Protein AF-A0A183I0Y1-F1 (afdb_monomer)

Nearest PDB structures (foldseek):
  8d0b-assembly1_E  TM=9.175E-01  e=2.116E-06  Homo sapiens
  8g99-assembly1_C  TM=8.159E-01  e=2.601E-06  Xenopus laevis
  8v5o-assembly1_C  TM=8.116E-01  e=3.929E-06  Xenopus laevis
  8g9f-assembly1_C  TM=8.116E-01  e=3.929E-06  Xenopus laevis
  8v6h-assembly1_C  TM=8.116E-01  e=5.637E-06  Xenopus laevis

Solvent-accessible surface area (backbone atoms only — not comparable to full-atom values): 7594 Å² total; per-residue (Å²): 128,85,79,67,82,72,82,86,77,84,70,80,82,86,77,89,76,53,73,67,55,52,51,51,36,37,52,51,48,50,51,50,40,50,50,53,50,54,48,58,75,74,38,72,86,94,42,69,66,47,55,54,52,48,44,66,62,34,49,82,76,43,24,56,57,62,75,68,49,55,80,91,51,40,68,61,52,51,50,50,53,54,47,23,52,57,50,42,51,70,70,29,64,80,43,73,66,45,35,52,52,52,51,53,34,52,53,52,50,48,52,51,32,52,52,47,52,54,51,52,57,50,53,54,61,64,69,78,111

pLDDT: mean 89.5, std 11.04, range [40.41, 98.31]

Structure (mmCIF, N/CA/C/O backbone):
data_AF-A0A183I0Y1-F1
#
_entry.id   AF-A0A183I0Y1-F1
#
loop_
_atom_site.group_PDB
_atom_site.id
_atom_site.type_symbol
_atom_site.label_atom_id
_atom_site.label_alt_id
_atom_site.label_comp_id
_atom_site.label_asym_id
_atom_site.label_entity_id
_atom_site.label_seq_id
_atom_site.pdbx_PDB_ins_code
_atom_site.Cartn_x
_atom_site.Cartn_y
_atom_site.Cartn_z
_atom_site.occupancy
_atom_site.B_iso_or_equiv
_atom_site.auth_seq_id
_atom_site.auth_comp_id
_atom_site.auth_asym_id
_atom_site.auth_atom_id
_atom_site.pdbx_PDB_model_num
ATOM 1 N N . MET A 1 1 ? -7.374 0.896 -24.332 1.00 40.41 1 MET A N 1
ATOM 2 C CA . MET A 1 1 ? -6.782 1.892 -23.420 1.00 40.41 1 MET A CA 1
ATOM 3 C C . MET A 1 1 ? -6.138 1.042 -22.350 1.00 40.41 1 MET A C 1
ATOM 5 O O . MET A 1 1 ? -6.875 0.405 -21.623 1.00 40.41 1 MET A O 1
ATOM 9 N N . GLU A 1 2 ? -4.827 0.815 -22.419 1.00 47.31 2 GLU A N 1
ATOM 10 C CA . GLU A 1 2 ? -4.142 -0.088 -21.484 1.00 47.31 2 GLU A CA 1
ATOM 11 C C . GLU A 1 2 ? -4.398 0.413 -20.066 1.00 47.31 2 GLU A C 1
ATOM 13 O O . GLU A 1 2 ? -3.978 1.515 -19.713 1.00 47.31 2 GLU A O 1
ATOM 18 N N . ASP A 1 3 ? -5.189 -0.348 -19.314 1.00 57.44 3 ASP A N 1
ATOM 19 C CA . ASP A 1 3 ? -5.683 0.046 -18.005 1.00 57.44 3 ASP A CA 1
ATOM 20 C C . ASP A 1 3 ? -4.502 0.232 -17.054 1.00 57.44 3 ASP A C 1
ATOM 22 O O . ASP A 1 3 ? -3.918 -0.715 -16.518 1.00 57.44 3 ASP A O 1
ATOM 26 N N . LEU A 1 4 ? -4.134 1.493 -16.865 1.00 67.19 4 LEU A N 1
ATOM 27 C CA . LEU A 1 4 ? -3.139 1.911 -15.901 1.00 67.19 4 LEU A CA 1
ATOM 28 C C . LEU A 1 4 ? -3.637 1.456 -14.531 1.00 67.19 4 LEU A C 1
ATOM 30 O O . LEU A 1 4 ? -4.697 1.892 -14.093 1.00 67.19 4 LEU A O 1
ATOM 34 N N . ASN A 1 5 ? -2.891 0.578 -13.856 1.00 81.00 5 ASN A N 1
ATOM 35 C CA . ASN A 1 5 ? -3.233 0.082 -12.519 1.00 81.00 5 ASN A CA 1
ATOM 36 C C . ASN A 1 5 ? -3.023 1.186 -11.467 1.00 81.00 5 ASN A C 1
ATOM 38 O O . ASN A 1 5 ? -2.154 1.086 -10.600 1.00 81.00 5 ASN A O 1
ATOM 42 N N . LEU A 1 6 ? -3.796 2.262 -11.573 1.00 87.75 6 LEU A N 1
ATOM 43 C CA . LEU A 1 6 ? -3.809 3.451 -10.736 1.00 87.75 6 LEU A CA 1
ATOM 44 C C . LEU A 1 6 ? -5.260 3.731 -10.365 1.00 87.75 6 LEU A C 1
ATOM 46 O O . LEU A 1 6 ? -6.087 3.973 -11.238 1.00 87.75 6 LEU A O 1
ATOM 50 N N . GLN A 1 7 ? -5.553 3.713 -9.069 1.00 89.50 7 GLN A N 1
ATOM 51 C CA . GLN A 1 7 ? -6.901 3.914 -8.556 1.00 89.50 7 GLN A CA 1
ATOM 52 C C . GLN A 1 7 ? -6.919 5.066 -7.547 1.00 89.50 7 GLN A C 1
ATOM 54 O O . GLN A 1 7 ? -5.964 5.250 -6.793 1.00 89.50 7 GLN A O 1
ATOM 59 N N . MET A 1 8 ? -8.003 5.846 -7.555 1.00 91.88 8 MET A N 1
ATOM 60 C CA . MET A 1 8 ? -8.220 6.982 -6.641 1.00 91.88 8 MET A CA 1
ATOM 61 C C . MET A 1 8 ? -9.032 6.602 -5.393 1.00 91.88 8 MET A C 1
ATOM 63 O O . MET A 1 8 ? -9.213 7.427 -4.503 1.00 91.88 8 MET A O 1
ATOM 67 N N . TYR A 1 9 ? -9.524 5.360 -5.336 1.00 94.62 9 TYR A N 1
ATOM 68 C CA . TYR A 1 9 ? -10.288 4.788 -4.219 1.00 94.62 9 TYR A CA 1
ATOM 69 C C . TYR A 1 9 ? -11.515 5.629 -3.817 1.00 94.62 9 TYR A C 1
ATOM 71 O O . TYR A 1 9 ? -11.761 5.877 -2.635 1.00 94.62 9 TYR A O 1
ATOM 79 N N . LEU A 1 10 ? -12.277 6.093 -4.815 1.00 93.56 10 LEU A N 1
ATOM 80 C CA . LEU A 1 10 ? -13.456 6.942 -4.606 1.00 93.56 10 LEU A CA 1
ATOM 81 C C . LEU A 1 10 ? -14.675 6.145 -4.134 1.00 93.56 10 LEU A C 1
ATOM 83 O O . LEU A 1 10 ? -15.432 6.618 -3.289 1.00 93.56 10 LEU A O 1
ATOM 87 N N . GLU A 1 11 ? -14.843 4.937 -4.665 1.00 93.50 11 GLU A N 1
ATOM 88 C CA . GLU A 1 11 ? -15.992 4.079 -4.392 1.00 93.50 11 GLU A CA 1
ATOM 89 C C . GLU A 1 11 ? -15.592 2.934 -3.451 1.00 93.50 11 GLU A C 1
ATOM 91 O O . GLU A 1 11 ? -14.561 2.291 -3.679 1.00 93.50 11 GLU A O 1
ATOM 96 N N . PRO A 1 12 ? -16.362 2.686 -2.375 1.00 92.56 12 PRO A N 1
ATOM 97 C CA . PRO A 1 12 ? -16.105 1.568 -1.481 1.00 92.56 12 PRO A CA 1
ATOM 98 C C . PRO A 1 12 ? -16.415 0.228 -2.169 1.00 92.56 12 PRO A C 1
ATOM 100 O O . PRO A 1 12 ? -17.385 0.142 -2.925 1.00 92.56 12 PRO A O 1
ATOM 103 N N . PRO A 1 13 ? -15.638 -0.832 -1.885 1.00 92.69 13 PRO A N 1
ATOM 104 C CA . PRO A 1 13 ? -15.939 -2.168 -2.384 1.00 92.69 13 PRO A CA 1
ATOM 105 C C . PRO A 1 13 ? -17.233 -2.701 -1.752 1.00 92.69 13 PRO A C 1
ATOM 107 O O . PRO A 1 13 ? -17.503 -2.470 -0.573 1.0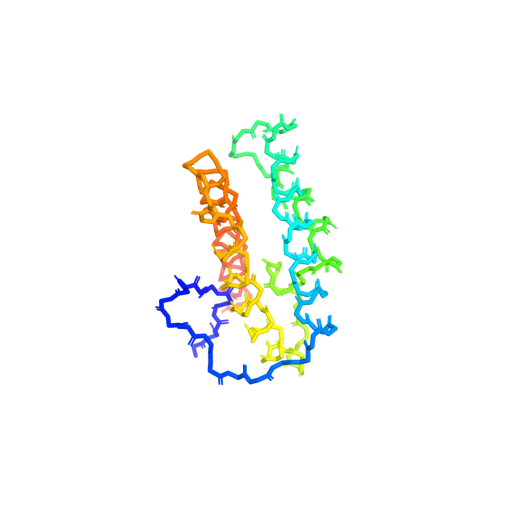0 92.69 13 PRO A O 1
ATOM 110 N N . THR A 1 14 ? -18.018 -3.427 -2.544 1.00 91.94 14 THR A N 1
ATOM 111 C CA . THR A 1 14 ? -19.303 -4.044 -2.155 1.00 91.94 14 THR A CA 1
ATOM 112 C C . THR A 1 14 ? -19.228 -5.568 -2.058 1.00 91.94 14 THR A C 1
ATOM 114 O O . THR A 1 14 ? -20.229 -6.221 -1.786 1.00 91.94 14 THR A O 1
ATOM 117 N N . GLU A 1 15 ? -18.049 -6.132 -2.306 1.00 89.38 15 GLU A N 1
ATOM 118 C CA . GLU A 1 15 ? -17.800 -7.569 -2.315 1.00 89.38 15 GLU A CA 1
ATOM 119 C C . GLU A 1 15 ? -17.642 -8.108 -0.889 1.00 89.38 15 GLU A C 1
ATOM 121 O O . GLU A 1 15 ? -16.975 -7.495 -0.050 1.00 89.38 15 GLU A O 1
ATOM 126 N N . ASP A 1 16 ? -18.215 -9.283 -0.637 1.00 93.75 16 ASP A N 1
ATOM 127 C CA . ASP A 1 16 ? -18.006 -10.010 0.610 1.00 93.75 16 ASP A CA 1
ATOM 128 C C . ASP A 1 16 ? -16.655 -10.732 0.587 1.00 93.75 16 ASP A C 1
ATOM 130 O O . ASP A 1 16 ? -16.272 -11.348 -0.409 1.00 93.75 16 ASP A O 1
ATOM 134 N N . ILE A 1 17 ? -15.951 -10.693 1.718 1.00 96.25 17 ILE A N 1
ATOM 135 C CA . ILE A 1 17 ? -14.683 -11.398 1.926 1.00 96.25 17 ILE A CA 1
ATOM 136 C C . ILE A 1 17 ? -14.721 -12.187 3.229 1.00 96.25 17 ILE A C 1
ATOM 138 O O . ILE A 1 17 ? -15.420 -11.833 4.183 1.00 96.25 17 ILE A O 1
ATOM 142 N N . THR A 1 18 ? -13.931 -13.252 3.300 1.00 97.69 18 THR A N 1
ATOM 143 C CA . THR A 1 18 ? -13.762 -13.999 4.546 1.00 97.69 18 THR A CA 1
ATOM 144 C C . THR A 1 18 ? -12.952 -13.196 5.566 1.00 97.69 18 THR A C 1
ATOM 146 O O . THR A 1 18 ? -12.145 -12.329 5.226 1.00 97.69 18 THR A O 1
ATOM 149 N N . LEU A 1 19 ? -13.103 -13.525 6.853 1.00 97.25 19 LEU A N 1
ATOM 150 C CA . LEU A 1 19 ? -12.298 -12.905 7.912 1.00 97.25 19 LEU A CA 1
ATOM 151 C C . LEU A 1 19 ? -10.790 -13.160 7.726 1.00 97.25 19 LEU A C 1
ATOM 153 O O . LEU A 1 19 ? -9.970 -12.300 8.043 1.00 97.25 19 LEU A O 1
ATOM 157 N N . HIS A 1 20 ? -10.427 -14.330 7.194 1.00 97.25 20 HIS A N 1
ATOM 158 C CA . HIS A 1 20 ? -9.038 -14.664 6.891 1.00 97.25 20 HIS A CA 1
ATOM 159 C C . HIS A 1 20 ? -8.469 -13.743 5.802 1.00 97.25 20 HIS A C 1
ATOM 161 O O . HIS A 1 20 ? -7.404 -13.157 5.988 1.00 97.25 20 HIS A O 1
ATOM 167 N N . GLU A 1 21 ? -9.198 -13.558 4.697 1.00 96.75 21 GLU A N 1
ATOM 168 C CA . GLU A 1 21 ? -8.801 -12.631 3.629 1.00 96.75 21 GLU A CA 1
ATOM 169 C C . GLU A 1 21 ? -8.726 -11.191 4.132 1.00 96.75 21 GLU A C 1
ATOM 171 O O . GLU A 1 21 ? -7.761 -10.492 3.831 1.00 96.75 21 GLU A O 1
ATOM 176 N N . PHE A 1 22 ? -9.686 -10.761 4.956 1.00 97.19 22 PHE A N 1
ATOM 177 C CA . PHE A 1 22 ? -9.658 -9.443 5.587 1.00 97.19 22 PHE A CA 1
ATOM 178 C C . PHE A 1 22 ? -8.343 -9.218 6.347 1.00 97.19 22 PHE A C 1
ATOM 180 O O . PHE A 1 22 ? -7.671 -8.200 6.158 1.00 97.19 22 PHE A O 1
ATOM 187 N N . GLN A 1 23 ? -7.945 -10.182 7.183 1.00 97.69 23 GLN A N 1
ATOM 188 C CA . GLN A 1 23 ? -6.708 -10.105 7.954 1.00 97.69 23 GLN A CA 1
ATOM 189 C C . GLN A 1 23 ? -5.466 -10.108 7.051 1.00 97.69 23 GLN A C 1
ATOM 191 O O . GLN A 1 23 ? -4.548 -9.312 7.269 1.00 97.69 23 GLN A O 1
ATOM 196 N N . GLU A 1 24 ? -5.424 -10.981 6.045 1.00 97.44 24 GLU A N 1
ATOM 197 C CA . GLU A 1 24 ? -4.304 -11.073 5.106 1.00 97.44 24 GLU A CA 1
ATOM 198 C C . GLU A 1 24 ? -4.108 -9.761 4.334 1.00 97.44 24 GLU A C 1
ATOM 200 O O . GLU A 1 24 ? -2.998 -9.225 4.295 1.00 97.44 24 GLU A O 1
ATOM 205 N N . LEU A 1 25 ? -5.191 -9.203 3.784 1.00 97.25 25 LEU A N 1
ATOM 206 C CA . LEU A 1 25 ? -5.183 -7.953 3.023 1.00 97.25 25 LEU A CA 1
ATOM 207 C C . LEU A 1 25 ? -4.733 -6.768 3.882 1.00 97.25 25 LEU A C 1
ATOM 209 O O . LEU A 1 25 ? -3.897 -5.971 3.444 1.00 97.25 25 LEU A O 1
ATOM 213 N N . ALA A 1 26 ? -5.231 -6.680 5.119 1.00 97.44 26 ALA A N 1
ATOM 214 C CA . ALA A 1 26 ? -4.824 -5.651 6.071 1.00 97.44 26 ALA A CA 1
ATOM 215 C C . ALA A 1 26 ? -3.321 -5.722 6.372 1.00 97.44 26 ALA A C 1
ATOM 217 O O . ALA A 1 26 ? -2.606 -4.720 6.278 1.00 97.44 26 ALA A O 1
ATOM 218 N N . LEU A 1 27 ? -2.827 -6.917 6.713 1.00 97.75 27 LEU A N 1
ATOM 219 C CA . LEU A 1 27 ? -1.425 -7.127 7.066 1.00 97.75 27 LEU A CA 1
ATOM 220 C C . LEU A 1 27 ? -0.500 -6.890 5.875 1.00 97.75 27 LEU A C 1
ATOM 222 O O . LEU A 1 27 ? 0.547 -6.260 6.040 1.00 97.75 27 LEU A O 1
ATOM 226 N N . ASN A 1 28 ? -0.866 -7.371 4.686 1.00 97.50 28 ASN A N 1
ATOM 227 C CA . ASN A 1 28 ? -0.042 -7.201 3.498 1.00 97.50 28 ASN A CA 1
ATOM 228 C C . ASN A 1 28 ? 0.095 -5.716 3.134 1.00 97.50 28 ASN A C 1
ATOM 230 O O . ASN A 1 28 ? 1.215 -5.215 3.010 1.00 97.50 28 ASN A O 1
ATOM 234 N N . ARG A 1 29 ? -1.018 -4.970 3.077 1.00 97.94 29 ARG A N 1
ATOM 235 C CA . ARG A 1 29 ? -0.966 -3.534 2.771 1.00 97.94 29 ARG A CA 1
ATOM 236 C C . ARG A 1 29 ? -0.234 -2.738 3.845 1.00 97.94 29 ARG A C 1
ATOM 238 O O . ARG A 1 29 ? 0.555 -1.858 3.513 1.00 97.94 29 ARG A O 1
ATOM 245 N N . LEU A 1 30 ? -0.411 -3.072 5.124 1.00 98.19 30 LEU A N 1
ATOM 246 C CA . LEU A 1 30 ? 0.342 -2.421 6.197 1.00 98.19 30 LEU A CA 1
ATOM 247 C C . LEU A 1 30 ? 1.854 -2.615 6.019 1.00 98.19 30 LEU A C 1
ATOM 249 O O . LEU A 1 30 ? 2.619 -1.662 6.176 1.00 98.19 30 LEU A O 1
ATOM 253 N N . ARG A 1 31 ? 2.294 -3.826 5.656 1.00 97.69 31 ARG A N 1
ATOM 254 C CA . ARG A 1 31 ? 3.709 -4.084 5.359 1.00 97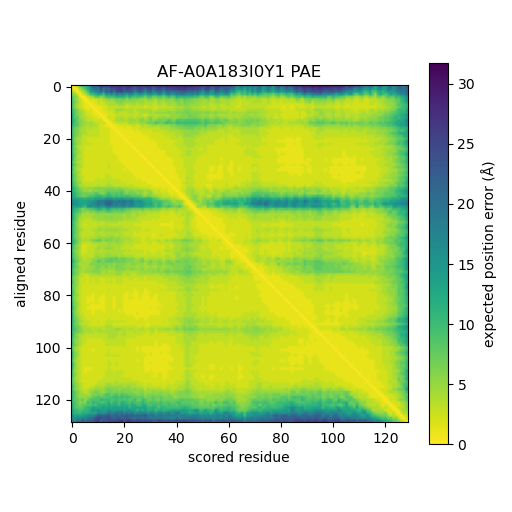.69 31 ARG A CA 1
ATOM 255 C C . ARG A 1 31 ? 4.190 -3.283 4.150 1.00 97.69 31 ARG A C 1
ATOM 257 O O . ARG A 1 31 ? 5.271 -2.710 4.224 1.00 97.69 31 ARG A O 1
ATOM 264 N N . VAL A 1 32 ? 3.389 -3.186 3.086 1.00 97.69 32 VAL A N 1
ATOM 265 C CA . VAL A 1 32 ? 3.694 -2.337 1.920 1.00 97.69 32 VAL A CA 1
ATOM 266 C C . VAL A 1 32 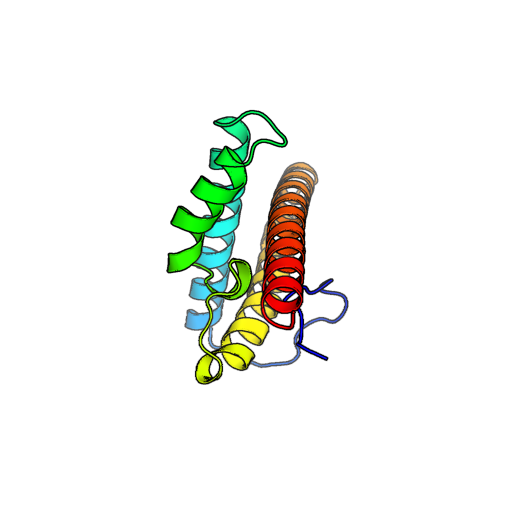? 3.919 -0.885 2.350 1.00 97.69 32 VAL A C 1
ATOM 268 O O . VAL A 1 32 ? 4.966 -0.317 2.046 1.00 97.69 32 VAL A O 1
ATOM 271 N N . LEU A 1 33 ? 2.999 -0.294 3.120 1.00 98.06 33 LEU A N 1
ATOM 272 C CA . LEU A 1 33 ? 3.132 1.093 3.584 1.00 98.06 33 LEU A CA 1
ATOM 273 C C . LEU A 1 33 ? 4.345 1.290 4.509 1.00 98.06 33 LEU A C 1
ATOM 275 O O . LEU A 1 33 ? 5.000 2.329 4.456 1.00 98.06 33 LEU A O 1
ATOM 279 N N . LYS A 1 34 ? 4.693 0.282 5.317 1.00 97.56 34 LYS A N 1
ATOM 280 C CA . LYS A 1 34 ? 5.909 0.294 6.146 1.00 97.56 34 LYS A CA 1
ATOM 281 C C . LYS A 1 34 ? 7.193 0.232 5.318 1.00 97.56 34 LYS A C 1
ATOM 283 O O . LYS A 1 34 ? 8.159 0.903 5.666 1.00 97.56 34 LYS A O 1
ATOM 288 N N . VAL A 1 35 ? 7.213 -0.525 4.222 1.00 96.62 35 VAL A N 1
ATOM 289 C CA . VAL A 1 35 ? 8.342 -0.530 3.275 1.00 96.62 35 VAL A CA 1
ATOM 290 C C . VAL A 1 35 ? 8.477 0.833 2.596 1.00 96.62 35 VAL A C 1
ATOM 292 O O . VAL A 1 35 ? 9.586 1.357 2.504 1.00 96.62 35 VAL A O 1
ATOM 295 N N . VAL A 1 36 ? 7.360 1.437 2.175 1.00 96.00 36 VAL A N 1
ATOM 296 C CA . VAL A 1 36 ? 7.349 2.783 1.574 1.00 96.00 36 VAL A CA 1
ATOM 297 C C . VAL A 1 36 ? 7.961 3.814 2.525 1.00 96.00 36 VAL A C 1
ATOM 299 O O . VAL A 1 36 ? 8.848 4.566 2.117 1.00 96.00 36 VAL A O 1
ATOM 302 N N . GLU A 1 37 ? 7.557 3.790 3.796 1.00 96.12 37 GLU A N 1
ATOM 303 C CA . GLU A 1 37 ? 8.126 4.630 4.855 1.00 96.12 37 GLU A CA 1
ATOM 304 C C . GLU A 1 37 ? 9.645 4.427 4.988 1.00 96.12 37 GLU A C 1
ATOM 306 O O . GLU A 1 37 ? 10.419 5.376 4.861 1.00 96.12 37 GLU A O 1
ATOM 311 N N . GLN A 1 38 ? 10.087 3.178 5.164 1.00 95.25 38 GLN A N 1
ATOM 312 C CA . GLN A 1 38 ? 11.498 2.841 5.391 1.00 95.25 38 GLN A CA 1
ATOM 313 C C . GLN A 1 38 ? 12.409 3.238 4.225 1.00 95.25 38 GLN A C 1
ATOM 315 O O . GLN A 1 38 ? 13.515 3.740 4.436 1.00 95.25 38 GLN A O 1
ATOM 320 N N . VAL A 1 39 ? 11.973 3.005 2.984 1.00 93.94 39 VAL A N 1
ATOM 321 C CA . VAL A 1 39 ? 12.760 3.373 1.801 1.00 93.94 39 VAL A CA 1
ATOM 322 C C . VAL A 1 39 ? 12.842 4.893 1.680 1.00 93.94 39 VAL A C 1
ATOM 324 O O . VAL A 1 39 ? 13.912 5.438 1.413 1.00 93.94 39 VAL A O 1
ATOM 327 N N . LYS A 1 40 ? 11.750 5.610 1.941 1.00 89.44 40 LYS A N 1
ATOM 328 C CA . LYS A 1 40 ? 11.747 7.074 1.885 1.00 89.44 40 LYS A CA 1
ATOM 329 C C . LYS A 1 40 ? 12.667 7.715 2.929 1.00 89.44 40 LYS A C 1
ATOM 331 O O . LYS A 1 40 ? 13.280 8.736 2.628 1.00 89.44 40 LYS A O 1
ATOM 336 N N . ASP A 1 41 ? 12.779 7.127 4.116 1.00 89.06 41 ASP A N 1
ATOM 337 C CA . ASP A 1 41 ? 13.668 7.634 5.167 1.00 89.06 41 ASP A CA 1
ATOM 338 C C . ASP A 1 41 ? 15.148 7.354 4.869 1.00 89.06 41 ASP A C 1
ATOM 340 O O . ASP A 1 41 ? 16.028 8.115 5.273 1.00 89.06 41 ASP A O 1
ATOM 344 N N . ARG A 1 42 ? 15.440 6.274 4.133 1.00 88.81 42 ARG A N 1
ATOM 345 C CA . ARG A 1 42 ? 16.812 5.848 3.822 1.00 88.81 42 ARG A CA 1
ATOM 346 C C . ARG A 1 42 ? 17.419 6.552 2.608 1.00 88.81 42 ARG A C 1
ATOM 348 O O . ARG A 1 42 ? 18.640 6.689 2.541 1.00 88.81 42 ARG A O 1
ATOM 355 N N . PHE A 1 43 ? 16.603 6.959 1.639 1.00 85.31 43 PHE A N 1
ATOM 356 C CA . PHE A 1 43 ? 17.081 7.482 0.360 1.00 85.31 43 PHE A CA 1
ATOM 357 C C . PHE A 1 43 ? 16.654 8.943 0.130 1.00 85.31 43 PHE A C 1
ATOM 359 O O . PHE A 1 43 ? 15.531 9.330 0.453 1.00 85.31 43 PHE A O 1
ATOM 366 N N . PRO A 1 44 ? 17.516 9.778 -0.481 1.00 78.50 44 PRO A N 1
ATOM 367 C CA . PRO A 1 44 ? 17.169 11.157 -0.804 1.00 78.50 44 PRO A CA 1
ATOM 368 C C . PRO A 1 44 ? 16.046 11.228 -1.849 1.00 78.50 44 PRO A C 1
ATOM 370 O O . PRO A 1 44 ? 16.029 10.483 -2.835 1.00 78.50 44 PRO A O 1
ATOM 373 N N . ARG A 1 45 ? 15.103 12.157 -1.632 1.00 74.56 45 ARG A N 1
ATOM 374 C CA . ARG A 1 45 ? 13.897 12.325 -2.460 1.00 74.56 45 ARG A CA 1
ATOM 375 C C . ARG A 1 45 ? 14.244 12.569 -3.929 1.00 74.56 45 ARG A C 1
ATOM 377 O O . ARG A 1 45 ? 15.152 13.332 -4.235 1.00 74.56 45 ARG A O 1
ATOM 384 N N . GLY A 1 46 ? 13.452 11.983 -4.827 1.00 68.88 46 GLY A N 1
ATOM 385 C CA . GLY A 1 46 ? 13.552 12.227 -6.271 1.00 68.88 46 GLY A CA 1
ATOM 386 C C . GLY A 1 46 ? 14.687 11.482 -6.974 1.00 68.88 46 GLY A C 1
ATOM 387 O O . GLY A 1 46 ? 14.953 11.762 -8.137 1.00 68.88 46 GLY A O 1
ATOM 388 N N . THR A 1 47 ? 15.344 10.539 -6.296 1.00 77.69 47 THR A N 1
ATOM 389 C CA . THR A 1 47 ? 16.359 9.680 -6.913 1.00 77.69 47 THR A CA 1
ATOM 390 C C . THR A 1 47 ? 15.741 8.417 -7.506 1.00 77.69 47 THR A C 1
ATOM 392 O O . THR A 1 47 ? 14.826 7.831 -6.927 1.00 77.69 47 THR A O 1
ATOM 395 N N . GLU A 1 48 ? 16.284 7.942 -8.630 1.00 83.12 48 GLU A N 1
ATOM 396 C CA . GLU A 1 48 ? 15.918 6.635 -9.203 1.00 83.12 48 GLU A CA 1
ATOM 397 C C . GLU A 1 48 ? 16.182 5.478 -8.225 1.00 83.12 48 GLU A C 1
ATOM 399 O O . GLU A 1 48 ? 15.500 4.457 -8.268 1.00 83.12 48 GLU A O 1
ATOM 404 N N . ALA A 1 49 ? 17.115 5.663 -7.284 1.00 86.56 49 ALA A N 1
ATOM 405 C CA . ALA A 1 49 ? 17.417 4.700 -6.230 1.00 86.56 49 ALA A CA 1
ATOM 406 C C . ALA A 1 49 ? 16.191 4.346 -5.368 1.00 86.56 49 ALA A C 1
ATOM 408 O O . ALA A 1 49 ? 16.016 3.174 -5.037 1.00 86.56 49 ALA A O 1
ATOM 409 N N . ILE A 1 50 ? 15.315 5.319 -5.064 1.00 89.19 50 ILE A N 1
ATOM 410 C CA . ILE A 1 50 ? 14.055 5.062 -4.344 1.00 89.19 50 ILE A CA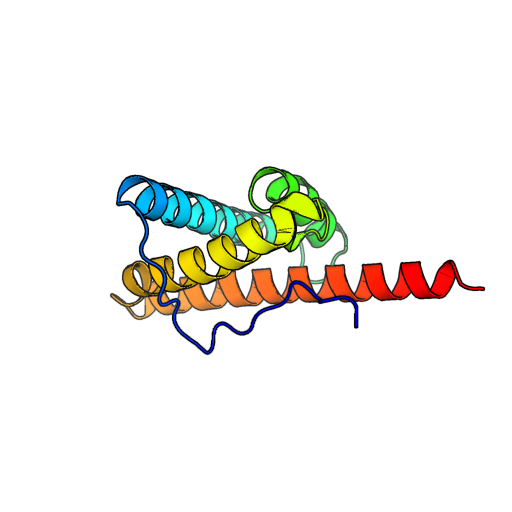 1
ATOM 411 C C . ILE A 1 50 ? 13.182 4.097 -5.143 1.00 89.19 50 ILE A C 1
ATOM 413 O O . ILE A 1 50 ? 12.716 3.098 -4.603 1.00 89.19 50 ILE A O 1
ATOM 417 N N . ASN A 1 51 ? 12.978 4.377 -6.430 1.00 88.62 51 ASN A N 1
ATOM 418 C CA . ASN A 1 51 ? 12.103 3.571 -7.278 1.00 88.62 51 ASN A CA 1
ATOM 419 C C . ASN A 1 51 ? 12.648 2.164 -7.481 1.00 88.62 51 ASN A C 1
ATOM 421 O O . ASN A 1 51 ? 11.877 1.209 -7.455 1.00 88.62 51 ASN A O 1
ATOM 425 N N . ASN A 1 52 ? 13.962 2.026 -7.640 1.00 90.50 52 ASN A N 1
ATOM 426 C CA . ASN A 1 52 ? 14.603 0.726 -7.793 1.00 90.50 52 ASN A CA 1
ATOM 427 C C . ASN A 1 52 ? 14.447 -0.122 -6.525 1.00 90.50 52 ASN A C 1
ATOM 429 O O . ASN A 1 52 ? 14.092 -1.298 -6.612 1.00 90.50 52 ASN A O 1
ATOM 433 N N . GLU A 1 53 ? 14.647 0.471 -5.345 1.00 92.88 53 GLU A N 1
ATOM 434 C CA . GLU A 1 53 ? 14.488 -0.251 -4.081 1.00 92.88 53 GLU A CA 1
ATOM 435 C C . GLU A 1 53 ? 13.013 -0.562 -3.779 1.00 92.88 53 GLU A C 1
ATOM 437 O O . GLU A 1 53 ? 12.698 -1.691 -3.400 1.00 92.88 53 GLU A O 1
ATOM 442 N N . LEU A 1 54 ? 12.092 0.381 -4.022 1.00 93.25 54 LEU A N 1
ATOM 443 C CA . LEU A 1 54 ? 10.650 0.133 -3.911 1.00 93.25 54 LEU A CA 1
ATOM 444 C C . LEU A 1 54 ? 10.208 -0.980 -4.857 1.00 93.25 54 LEU A C 1
ATOM 446 O O . LEU A 1 54 ? 9.552 -1.915 -4.418 1.00 93.25 54 LEU A O 1
ATOM 450 N N . THR A 1 55 ? 10.619 -0.941 -6.125 1.00 92.25 55 THR A N 1
ATOM 451 C CA . THR A 1 55 ? 10.291 -1.992 -7.100 1.00 92.25 55 THR A CA 1
ATOM 452 C C . THR A 1 55 ? 10.776 -3.347 -6.602 1.00 92.25 55 THR A C 1
ATOM 454 O O . THR A 1 55 ? 10.007 -4.303 -6.566 1.00 92.25 55 THR A O 1
ATOM 457 N N . LYS A 1 56 ? 12.029 -3.429 -6.143 1.00 92.69 56 LYS A N 1
ATOM 458 C CA . LYS A 1 56 ? 12.629 -4.666 -5.636 1.00 92.69 56 LYS A CA 1
ATOM 459 C C . LYS A 1 56 ? 11.865 -5.254 -4.447 1.00 92.69 56 LYS A C 1
ATOM 461 O O . LYS A 1 56 ? 11.693 -6.472 -4.390 1.00 92.69 56 LYS A O 1
ATOM 466 N N . GLN A 1 57 ? 11.436 -4.424 -3.497 1.00 94.38 57 GLN A N 1
ATOM 467 C CA . GLN A 1 57 ? 10.732 -4.906 -2.305 1.00 94.38 57 GLN A CA 1
ATOM 468 C C . GLN A 1 57 ? 9.248 -5.181 -2.566 1.00 94.38 57 GLN A C 1
ATOM 470 O O . GLN A 1 57 ? 8.722 -6.199 -2.116 1.00 94.38 57 GLN A O 1
ATOM 475 N N . LEU A 1 58 ? 8.581 -4.316 -3.333 1.00 94.06 58 LEU A N 1
ATOM 476 C CA . LEU A 1 58 ? 7.149 -4.416 -3.602 1.00 94.06 58 LEU A CA 1
ATOM 477 C C . LEU A 1 58 ? 6.805 -5.486 -4.636 1.00 94.06 58 LEU A C 1
ATOM 479 O O . LEU A 1 58 ? 5.707 -6.027 -4.567 1.00 94.06 58 LEU A O 1
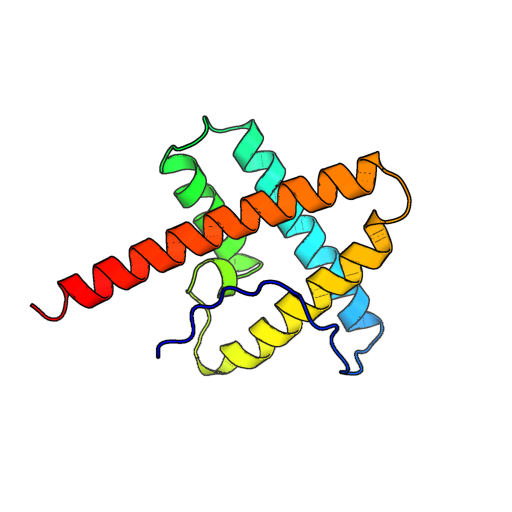ATOM 483 N N . LEU A 1 59 ? 7.730 -5.872 -5.524 1.00 91.19 59 LEU A N 1
ATOM 484 C CA . LEU A 1 59 ? 7.480 -6.894 -6.550 1.00 91.19 59 LEU A CA 1
ATOM 485 C C . LEU A 1 59 ? 6.918 -8.203 -5.972 1.00 91.19 59 LEU A C 1
ATOM 487 O O . LEU A 1 59 ? 6.092 -8.846 -6.608 1.00 91.19 59 LEU A O 1
ATOM 491 N N . LYS A 1 60 ? 7.343 -8.588 -4.762 1.00 87.81 60 LYS A N 1
ATOM 492 C CA . LYS A 1 60 ? 6.885 -9.821 -4.100 1.00 87.81 60 LYS A CA 1
ATOM 493 C C . LYS A 1 60 ? 5.575 -9.669 -3.328 1.00 87.81 60 LYS A C 1
ATOM 495 O O . LYS A 1 60 ? 4.937 -10.668 -3.032 1.00 87.81 60 LYS A O 1
ATOM 500 N N . MET A 1 61 ? 5.227 -8.449 -2.928 1.00 91.06 61 MET A N 1
ATOM 501 C CA . MET A 1 61 ? 4.134 -8.178 -1.983 1.00 91.06 61 MET A CA 1
ATOM 502 C C . MET A 1 61 ? 2.912 -7.562 -2.659 1.00 91.06 61 MET A C 1
ATOM 504 O O . MET A 1 61 ? 1.789 -7.746 -2.199 1.00 91.06 61 MET A O 1
ATOM 508 N N . MET A 1 62 ? 3.154 -6.796 -3.720 1.00 92.62 62 MET A N 1
ATOM 509 C CA . MET A 1 62 ? 2.164 -6.035 -4.466 1.00 92.62 62 MET A CA 1
ATOM 510 C C . MET A 1 62 ? 2.636 -5.862 -5.924 1.00 92.62 62 MET A C 1
ATOM 512 O O . MET A 1 62 ? 2.947 -4.747 -6.354 1.00 92.62 62 MET A O 1
ATOM 516 N N . PRO A 1 63 ? 2.719 -6.953 -6.709 1.00 90.25 63 PRO A N 1
ATOM 517 C CA . PRO A 1 63 ? 3.243 -6.927 -8.080 1.00 90.25 63 PRO A CA 1
ATOM 518 C C . PRO A 1 63 ? 2.470 -5.973 -9.003 1.00 90.25 63 PRO A C 1
ATOM 520 O O . PRO A 1 63 ? 3.052 -5.384 -9.919 1.00 90.25 63 PRO A O 1
ATOM 523 N N . ILE A 1 64 ? 1.179 -5.751 -8.727 1.00 90.56 64 ILE A N 1
ATOM 524 C CA . ILE A 1 64 ? 0.339 -4.782 -9.442 1.00 90.56 64 ILE A CA 1
ATOM 525 C C . ILE A 1 64 ? 0.856 -3.337 -9.328 1.00 90.56 64 ILE A C 1
ATOM 527 O O . ILE A 1 64 ? 0.735 -2.572 -10.285 1.00 90.56 64 ILE A O 1
ATOM 531 N N . ALA A 1 65 ? 1.503 -2.966 -8.215 1.00 89.00 65 ALA A N 1
ATOM 532 C CA . ALA A 1 65 ? 2.091 -1.635 -8.041 1.00 89.00 65 ALA A CA 1
ATOM 533 C C . ALA A 1 65 ? 3.337 -1.417 -8.919 1.00 89.00 65 ALA A C 1
ATOM 535 O O . ALA A 1 65 ? 3.654 -0.278 -9.257 1.00 89.00 65 ALA A O 1
ATOM 536 N N . CYS A 1 66 ? 4.014 -2.500 -9.310 1.00 88.19 66 CYS A N 1
ATOM 537 C CA . CYS A 1 66 ? 5.199 -2.480 -10.168 1.00 88.19 66 CYS A CA 1
ATOM 538 C C . CYS A 1 66 ? 4.868 -2.673 -11.659 1.00 88.19 66 CYS A C 1
ATOM 540 O O . CYS A 1 66 ? 5.775 -2.666 -12.486 1.00 88.19 66 CYS A O 1
ATOM 542 N N . GLY A 1 67 ? 3.593 -2.871 -12.019 1.00 85.00 67 GLY A N 1
ATOM 543 C CA . GLY A 1 67 ? 3.204 -3.203 -13.393 1.00 85.00 67 GLY A CA 1
ATOM 544 C C . GLY A 1 67 ? 3.686 -4.586 -13.850 1.00 85.00 67 GLY A C 1
ATOM 545 O O . GLY A 1 67 ? 3.813 -4.821 -15.046 1.00 85.00 67 GLY A O 1
ATOM 546 N N . CYS A 1 68 ? 3.969 -5.494 -12.909 1.00 84.44 68 CYS A N 1
ATOM 547 C CA . CYS A 1 68 ? 4.497 -6.836 -13.182 1.00 84.44 68 CYS A CA 1
ATOM 548 C C . CYS A 1 68 ? 3.487 -7.953 -12.867 1.00 84.44 68 CYS A C 1
ATOM 550 O O . CYS A 1 68 ? 3.879 -9.107 -12.718 1.00 84.44 68 CYS A O 1
ATOM 552 N N . CYS A 1 69 ? 2.206 -7.617 -12.710 1.00 86.00 69 CYS A N 1
ATOM 553 C CA . CYS A 1 69 ? 1.152 -8.591 -12.439 1.00 86.00 69 CYS A CA 1
ATOM 554 C C . CYS A 1 69 ? 0.754 -9.328 -13.736 1.00 86.00 69 CYS A C 1
ATOM 556 O O . CYS A 1 69 ? 0.530 -8.656 -14.749 1.00 86.00 69 CYS A O 1
ATOM 558 N N . PRO A 1 70 ? 0.669 -10.674 -13.733 1.00 85.69 70 PRO A N 1
ATOM 559 C CA . PRO A 1 70 ? 0.166 -11.440 -14.871 1.00 85.69 70 PRO A CA 1
ATOM 560 C C . PRO A 1 70 ? -1.262 -11.031 -15.245 1.00 85.69 70 PRO A C 1
ATOM 562 O O . PRO A 1 70 ? -2.079 -10.742 -14.375 1.00 85.69 70 PRO A O 1
ATOM 565 N N . PHE A 1 71 ? -1.586 -11.056 -16.541 1.00 86.12 71 PHE A N 1
ATOM 566 C CA . PHE A 1 71 ? -2.912 -10.658 -17.034 1.00 86.12 71 PHE A CA 1
ATOM 567 C C . PHE A 1 71 ? -4.051 -11.478 -16.404 1.00 86.12 71 PHE A C 1
ATOM 569 O O . PHE A 1 71 ? -5.100 -10.931 -16.080 1.00 86.12 71 PHE A O 1
ATOM 576 N N . GLU A 1 72 ? -3.819 -12.771 -16.177 1.00 89.06 72 GLU A N 1
ATOM 577 C CA . GLU A 1 72 ? -4.789 -13.706 -15.591 1.00 89.06 72 GLU A CA 1
ATOM 578 C C . GLU A 1 72 ? -5.142 -13.371 -14.131 1.00 89.06 72 GLU A C 1
ATOM 580 O O . GLU A 1 72 ? -6.266 -13.607 -13.694 1.00 89.06 72 GLU A O 1
ATOM 585 N N . GLU A 1 73 ? -4.208 -12.776 -13.384 1.00 89.50 73 GLU A N 1
ATOM 586 C CA . GLU A 1 73 ? -4.376 -12.426 -11.966 1.00 89.50 73 GLU A CA 1
ATOM 587 C C . GLU A 1 73 ? -4.785 -10.960 -11.762 1.00 89.50 73 GLU A C 1
ATOM 589 O O . GLU A 1 73 ? -5.135 -10.549 -10.653 1.00 89.50 73 GLU A O 1
ATOM 594 N N . LEU A 1 74 ? -4.765 -10.161 -12.829 1.00 89.69 74 LEU A N 1
ATOM 595 C CA . LEU A 1 74 ? -4.838 -8.708 -12.752 1.00 89.69 74 LEU A CA 1
ATOM 596 C C . LEU A 1 74 ? -6.129 -8.201 -12.102 1.00 89.69 74 LEU A C 1
ATOM 598 O O . LEU A 1 74 ? -6.085 -7.331 -11.234 1.00 89.69 74 LEU A O 1
ATOM 602 N N . GLU A 1 75 ? -7.273 -8.760 -12.490 1.00 90.12 75 GLU A N 1
ATOM 603 C CA . GLU A 1 75 ? -8.574 -8.377 -11.929 1.00 90.12 75 GLU A CA 1
ATOM 604 C C . GLU A 1 75 ? -8.696 -8.747 -10.446 1.00 90.12 75 GLU A C 1
ATOM 606 O O . GLU A 1 75 ? -9.210 -7.965 -9.648 1.00 90.12 75 GLU A O 1
ATOM 611 N N . SER A 1 76 ? -8.159 -9.905 -10.052 1.00 91.81 76 SER A N 1
ATOM 612 C CA . SER A 1 76 ? -8.081 -10.316 -8.645 1.00 91.81 76 SER A CA 1
ATOM 613 C C . SER A 1 76 ? -7.237 -9.329 -7.835 1.00 91.81 76 SER A C 1
ATOM 615 O O . SER A 1 76 ? -7.671 -8.827 -6.797 1.00 91.81 76 SER A O 1
ATOM 617 N N . GLU A 1 77 ? -6.052 -8.979 -8.334 1.00 92.81 77 GLU A N 1
ATOM 618 C CA . GLU A 1 77 ? -5.146 -8.057 -7.650 1.00 92.81 77 GLU A CA 1
ATOM 619 C C . GLU A 1 77 ? -5.702 -6.626 -7.581 1.00 92.81 77 GLU A C 1
ATOM 621 O O . GLU A 1 77 ? -5.505 -5.942 -6.576 1.00 92.81 77 GLU A O 1
ATOM 626 N N . ARG A 1 78 ? -6.467 -6.175 -8.587 1.00 92.62 78 ARG A N 1
ATOM 627 C CA . ARG A 1 78 ? -7.193 -4.890 -8.546 1.00 92.62 78 ARG A CA 1
ATOM 628 C C . ARG A 1 78 ? -8.214 -4.852 -7.416 1.00 92.62 78 ARG A C 1
ATOM 630 O O . ARG A 1 78 ? -8.262 -3.876 -6.666 1.00 92.62 78 ARG A O 1
ATOM 637 N N . LYS A 1 79 ? -9.002 -5.919 -7.265 1.00 92.75 79 LYS A N 1
ATOM 638 C CA . LYS A 1 79 ? -9.978 -6.039 -6.174 1.00 92.75 79 LYS A CA 1
ATOM 639 C C . LYS A 1 79 ? -9.279 -6.034 -4.820 1.00 92.75 79 LYS A C 1
ATOM 641 O O . LYS A 1 79 ? -9.624 -5.239 -3.948 1.00 92.75 79 LYS A O 1
ATOM 646 N N . ARG A 1 80 ? -8.228 -6.845 -4.671 1.00 94.94 80 ARG A N 1
ATOM 647 C CA . ARG A 1 80 ? -7.409 -6.921 -3.449 1.00 94.94 80 ARG A CA 1
ATOM 648 C C . ARG A 1 80 ? -6.777 -5.570 -3.092 1.00 94.94 80 ARG A C 1
ATOM 650 O O . ARG A 1 80 ? -6.777 -5.189 -1.919 1.00 94.94 80 ARG A O 1
ATOM 657 N N . ASP A 1 81 ? -6.294 -4.809 -4.074 1.00 95.69 81 ASP A N 1
ATOM 658 C CA . ASP A 1 81 ? -5.761 -3.452 -3.885 1.00 95.69 81 ASP A CA 1
ATOM 659 C C . ASP A 1 81 ? -6.823 -2.496 -3.319 1.00 95.69 81 ASP A C 1
ATOM 661 O O . ASP A 1 81 ? -6.598 -1.860 -2.288 1.00 95.69 81 ASP A O 1
ATOM 665 N N . VAL A 1 82 ? -8.011 -2.447 -3.930 1.00 96.00 82 VAL A N 1
ATOM 666 C CA . VAL A 1 82 ? -9.112 -1.590 -3.461 1.00 96.00 82 VAL A CA 1
ATOM 667 C C . VAL A 1 82 ? -9.559 -1.994 -2.057 1.00 96.00 82 VAL A C 1
ATOM 669 O O . VAL A 1 82 ? -9.612 -1.157 -1.157 1.00 96.00 82 VAL A O 1
ATOM 672 N N . ILE A 1 83 ? -9.826 -3.279 -1.834 1.00 97.06 83 ILE A N 1
ATOM 673 C CA . ILE A 1 83 ? -10.314 -3.786 -0.548 1.00 97.06 83 ILE A CA 1
ATOM 674 C C . ILE A 1 83 ? -9.309 -3.498 0.567 1.00 97.06 83 ILE A C 1
ATOM 676 O O . ILE A 1 83 ? -9.667 -2.917 1.592 1.00 97.06 83 ILE A O 1
ATOM 680 N N . SER A 1 84 ? -8.033 -3.829 0.358 1.00 97.62 84 SER A N 1
ATOM 681 C CA . SER A 1 84 ? -6.991 -3.602 1.362 1.00 97.62 84 SER A CA 1
ATOM 682 C C . SER A 1 84 ? -6.840 -2.122 1.742 1.00 97.62 84 SER A C 1
ATOM 684 O O . SER A 1 84 ? -6.610 -1.816 2.915 1.00 97.62 84 SER A O 1
ATOM 686 N N . HIS A 1 85 ? -7.012 -1.194 0.790 1.00 97.62 85 HIS A N 1
ATOM 687 C CA . HIS A 1 85 ? -7.022 0.245 1.068 1.00 97.62 85 HIS A CA 1
ATOM 688 C C . HIS A 1 85 ? -8.157 0.629 2.023 1.00 97.62 85 HIS A C 1
ATOM 690 O O . HIS A 1 85 ? -7.922 1.280 3.045 1.00 97.62 85 HIS A O 1
ATOM 696 N N . PHE A 1 86 ? -9.385 0.199 1.725 1.00 97.88 86 PHE A N 1
ATOM 697 C CA . PHE A 1 86 ? -10.550 0.513 2.552 1.00 97.88 86 PHE A CA 1
ATOM 698 C C . PHE A 1 86 ? -10.490 -0.152 3.931 1.00 97.88 86 PHE A C 1
ATOM 700 O O . PHE A 1 86 ? -10.879 0.480 4.913 1.00 97.88 86 PHE A O 1
ATOM 707 N N . ILE A 1 87 ? -9.923 -1.357 4.044 1.00 97.62 87 ILE A N 1
ATOM 708 C CA . ILE A 1 87 ? -9.678 -1.995 5.344 1.00 97.62 87 ILE A CA 1
ATOM 709 C C . ILE A 1 87 ? -8.754 -1.127 6.212 1.00 97.62 87 ILE A C 1
ATOM 711 O O . ILE A 1 87 ? -9.062 -0.863 7.376 1.00 97.62 87 ILE A O 1
ATOM 715 N N . LEU A 1 88 ? -7.644 -0.625 5.660 1.00 98.12 88 LEU A N 1
ATOM 716 C CA . LEU A 1 88 ? -6.729 0.223 6.430 1.00 98.12 88 LEU A CA 1
ATOM 717 C C . LEU A 1 88 ? -7.330 1.584 6.795 1.00 98.12 88 LEU A C 1
ATOM 719 O O . LEU A 1 88 ? -6.992 2.114 7.854 1.00 98.12 88 LEU A O 1
ATOM 723 N N . ARG A 1 89 ? -8.265 2.129 6.005 1.00 97.06 89 ARG A N 1
ATOM 724 C CA . ARG A 1 89 ? -8.999 3.343 6.405 1.00 97.06 89 ARG A CA 1
ATOM 725 C C . ARG A 1 89 ? -9.735 3.152 7.731 1.00 97.06 89 ARG A C 1
ATOM 727 O O . ARG A 1 89 ? -9.716 4.068 8.545 1.00 97.06 89 ARG A O 1
ATOM 734 N N . LEU A 1 90 ? -10.318 1.974 7.971 1.00 95.81 90 LEU A N 1
ATOM 735 C CA . LEU A 1 90 ? -10.980 1.650 9.242 1.00 95.81 90 LEU A CA 1
ATOM 736 C C . LEU A 1 90 ? -9.982 1.580 10.407 1.00 95.81 90 LEU A C 1
ATOM 738 O O . LEU A 1 90 ? -10.283 2.008 11.518 1.00 95.81 90 LEU A O 1
ATOM 742 N N . ALA A 1 91 ? -8.782 1.052 10.161 1.00 95.12 91 ALA A N 1
ATOM 743 C CA . ALA A 1 91 ? -7.757 0.916 11.192 1.00 95.12 91 ALA A CA 1
ATOM 744 C C . ALA A 1 91 ? -7.103 2.260 11.566 1.00 95.12 91 ALA A C 1
ATOM 746 O O . ALA A 1 91 ? -6.823 2.497 12.738 1.00 95.12 91 ALA A O 1
ATOM 747 N N . PHE A 1 92 ? -6.867 3.141 10.588 1.00 97.56 92 PHE A N 1
ATOM 748 C CA . PHE A 1 92 ? -6.079 4.370 10.760 1.00 97.56 92 PHE A CA 1
ATOM 749 C C . PHE A 1 92 ? -6.916 5.650 10.931 1.00 97.56 92 PHE A C 1
ATOM 751 O O . PHE A 1 92 ? -6.345 6.736 11.048 1.00 97.56 92 PHE A O 1
ATOM 758 N N . CYS A 1 93 ? -8.249 5.558 10.986 1.00 95.31 93 CYS A N 1
ATOM 759 C CA . CYS A 1 93 ? -9.125 6.707 11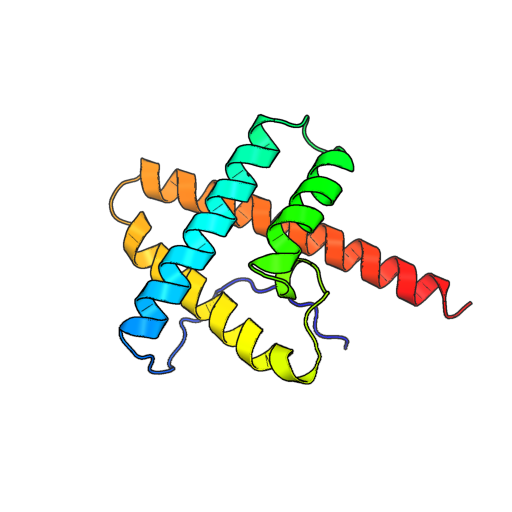.247 1.00 95.31 93 CYS A CA 1
ATOM 760 C C . CYS A 1 93 ? -9.269 7.072 12.737 1.00 95.31 93 CYS A C 1
ATOM 762 O O . CYS A 1 93 ? -10.014 7.996 13.053 1.00 95.31 93 CYS A O 1
ATOM 764 N N . GLN A 1 94 ? -8.617 6.348 13.657 1.00 95.00 94 GLN A N 1
ATOM 765 C CA . GLN A 1 94 ? -8.866 6.495 15.100 1.00 95.00 94 GLN A CA 1
ATOM 766 C C . GLN A 1 94 ? -8.229 7.758 15.687 1.00 95.00 94 GLN A C 1
ATOM 768 O O . GLN A 1 94 ? -8.840 8.409 16.532 1.00 95.00 94 GLN A O 1
ATOM 773 N N . THR A 1 95 ? -7.017 8.119 15.249 1.00 97.38 95 THR A N 1
ATOM 774 C CA . THR A 1 95 ? -6.341 9.349 15.692 1.00 97.38 95 THR A CA 1
ATOM 775 C C . THR A 1 95 ? -5.835 10.183 14.510 1.00 97.38 95 THR A C 1
ATOM 777 O O . THR A 1 95 ? -5.495 9.624 13.459 1.00 97.38 95 THR A O 1
ATOM 780 N N . PRO A 1 96 ? -5.726 11.519 14.660 1.00 97.38 96 PRO A N 1
ATOM 781 C CA . PRO A 1 96 ? -5.183 12.391 13.617 1.00 97.38 96 PRO A CA 1
ATOM 782 C C . PRO A 1 96 ? -3.771 11.996 13.169 1.00 97.38 96 PRO A C 1
ATOM 784 O O . PRO A 1 96 ? -3.441 12.091 11.988 1.00 97.38 96 PRO A O 1
ATOM 787 N N . GLU A 1 97 ? -2.935 11.524 14.093 1.00 97.50 97 GLU A N 1
ATOM 788 C CA . GLU A 1 97 ? -1.560 11.097 13.825 1.00 97.50 97 GLU A CA 1
ATOM 789 C C . GLU A 1 97 ? -1.537 9.835 12.960 1.00 97.50 97 GLU A C 1
ATOM 791 O O . GLU A 1 97 ? -0.795 9.777 11.978 1.00 97.50 97 GLU A O 1
ATOM 796 N N . GLN A 1 98 ? -2.384 8.853 13.282 1.00 97.62 98 GLN A N 1
ATOM 797 C CA . GLN A 1 98 ? -2.543 7.635 12.487 1.00 97.62 98 GLN A CA 1
ATOM 798 C C . GLN A 1 98 ? -3.067 7.951 11.085 1.00 97.62 98 GLN A C 1
ATOM 800 O O . GLN A 1 98 ? -2.516 7.464 10.097 1.00 97.62 98 GLN A O 1
ATOM 805 N N . THR A 1 99 ? -4.074 8.821 10.984 1.00 98.00 99 THR A N 1
ATOM 806 C CA . THR A 1 99 ? -4.635 9.249 9.697 1.00 98.00 99 THR A CA 1
ATOM 807 C C . THR A 1 99 ? -3.588 9.975 8.855 1.00 98.00 99 THR A C 1
ATOM 809 O O . THR A 1 99 ? -3.420 9.67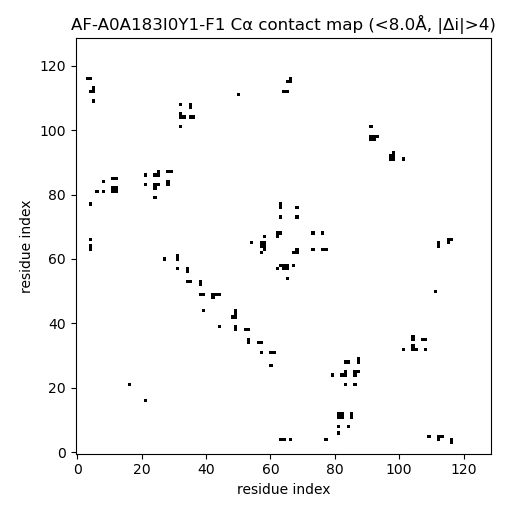4 7.674 1.00 98.00 99 THR A O 1
ATOM 812 N N . LYS A 1 100 ? -2.826 10.893 9.461 1.00 98.12 100 LYS A N 1
ATOM 813 C CA . LYS A 1 100 ? -1.742 11.615 8.785 1.00 98.12 100 LYS A CA 1
ATOM 814 C C . LYS A 1 100 ? -0.662 10.663 8.279 1.00 98.12 100 LYS A C 1
ATOM 816 O O . LYS A 1 100 ? -0.204 10.821 7.148 1.00 98.12 100 LYS A O 1
ATOM 821 N N . TRP A 1 101 ? -0.265 9.686 9.095 1.00 97.81 101 TRP A N 1
ATOM 822 C CA . TRP A 1 101 ? 0.702 8.669 8.695 1.00 97.81 101 TRP A CA 1
ATOM 823 C C . TRP A 1 101 ? 0.191 7.859 7.501 1.00 97.81 101 TRP A C 1
ATOM 825 O O . TRP A 1 101 ? 0.881 7.771 6.488 1.00 97.81 101 TRP A O 1
ATOM 835 N N . PHE A 1 102 ? -1.037 7.342 7.584 1.00 98.31 102 PHE A N 1
ATOM 836 C CA . PHE A 1 102 ? -1.651 6.545 6.523 1.00 98.31 102 PHE A CA 1
ATOM 837 C C . PHE A 1 102 ? -1.728 7.311 5.196 1.00 98.31 102 PHE A C 1
ATOM 839 O O . PHE A 1 102 ? -1.240 6.822 4.178 1.00 98.31 102 PHE A O 1
ATOM 846 N N . ILE A 1 103 ? -2.251 8.543 5.218 1.00 97.94 103 ILE A N 1
ATOM 847 C CA . ILE A 1 103 ? -2.339 9.402 4.027 1.00 97.94 103 ILE A CA 1
ATOM 848 C C . ILE A 1 103 ? -0.950 9.641 3.434 1.00 97.94 103 ILE A C 1
ATOM 850 O O . ILE A 1 103 ? -0.775 9.550 2.221 1.00 97.94 103 ILE A O 1
ATOM 854 N N . GLN A 1 104 ? 0.049 9.929 4.271 1.00 97.38 104 GLN A N 1
ATOM 855 C CA . GLN A 1 104 ? 1.404 10.188 3.797 1.00 97.38 104 GLN A CA 1
ATOM 856 C C . GLN A 1 104 ? 1.984 8.985 3.040 1.00 97.38 104 GLN A C 1
ATOM 858 O O . GLN A 1 104 ? 2.544 9.181 1.960 1.00 97.38 104 GLN A O 1
ATOM 863 N N . GLN A 1 105 ? 1.837 7.768 3.576 1.00 97.81 105 GLN A N 1
ATOM 864 C CA . GLN A 1 105 ? 2.374 6.568 2.928 1.00 97.81 105 GLN A CA 1
ATOM 865 C C . GLN A 1 105 ? 1.593 6.191 1.661 1.00 97.81 105 GLN A C 1
ATOM 867 O O . GLN A 1 105 ? 2.207 5.852 0.653 1.00 97.81 105 GLN A O 1
ATOM 872 N N . GLU A 1 106 ? 0.262 6.305 1.665 1.00 97.69 106 GLU A N 1
ATOM 873 C CA . GLU A 1 106 ? -0.571 6.057 0.475 1.00 97.69 106 GLU A CA 1
ATOM 874 C C . GLU A 1 106 ? -0.263 7.035 -0.662 1.00 97.69 106 GLU A C 1
ATOM 876 O O . GLU A 1 106 ? -0.146 6.639 -1.821 1.00 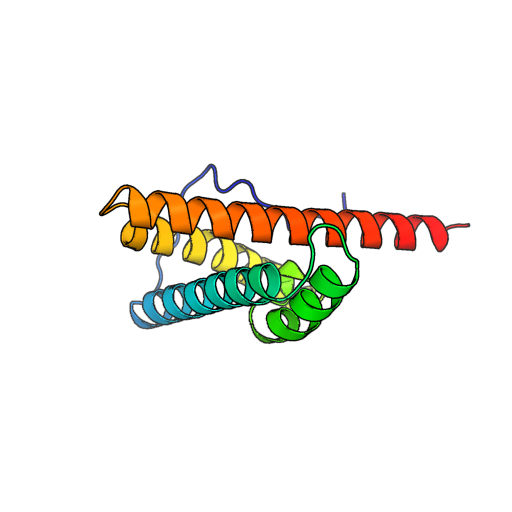97.69 106 GLU A O 1
ATOM 881 N N . VAL A 1 107 ? -0.061 8.317 -0.341 1.00 96.31 107 VAL A N 1
ATOM 882 C CA . VAL A 1 107 ? 0.333 9.332 -1.328 1.00 96.31 107 VAL A CA 1
ATOM 883 C C . VAL A 1 107 ? 1.696 9.006 -1.935 1.00 96.31 107 VAL A C 1
ATOM 885 O O . VAL A 1 107 ? 1.901 9.192 -3.135 1.00 96.31 107 VAL A O 1
ATOM 888 N N . ASP A 1 108 ? 2.644 8.529 -1.134 1.00 94.94 108 ASP A N 1
ATOM 889 C CA . ASP A 1 108 ? 3.971 8.180 -1.634 1.00 94.94 108 ASP A CA 1
ATOM 890 C C . ASP A 1 108 ? 3.953 6.885 -2.463 1.00 94.94 108 ASP A C 1
ATOM 892 O O . ASP A 1 108 ? 4.583 6.839 -3.523 1.00 94.94 108 ASP A O 1
ATOM 896 N N . LEU A 1 109 ? 3.144 5.892 -2.076 1.00 95.69 109 LEU A N 1
ATOM 897 C CA . LEU A 1 109 ? 2.871 4.709 -2.898 1.00 95.69 109 LEU A CA 1
ATOM 898 C C . LEU A 1 109 ? 2.226 5.093 -4.239 1.00 95.69 109 LEU A C 1
ATOM 900 O O . LEU A 1 109 ? 2.623 4.588 -5.291 1.00 95.69 109 LEU A O 1
ATOM 904 N N . PHE A 1 110 ? 1.267 6.021 -4.229 1.00 94.81 110 PHE A N 1
ATOM 905 C CA . PHE A 1 110 ? 0.623 6.516 -5.444 1.00 94.81 110 PHE A CA 1
ATOM 906 C C . PHE A 1 110 ? 1.625 7.202 -6.382 1.00 94.81 110 PHE A C 1
ATOM 908 O O . PHE A 1 110 ? 1.638 6.922 -7.581 1.00 94.81 110 PHE A O 1
ATOM 915 N N . LYS A 1 111 ? 2.513 8.057 -5.852 1.00 92.44 111 LYS A N 1
ATOM 916 C CA . LYS A 1 111 ? 3.577 8.695 -6.651 1.00 92.44 111 LYS A CA 1
ATOM 917 C C . LYS A 1 111 ? 4.488 7.665 -7.308 1.00 92.44 111 LYS A C 1
ATOM 919 O O . LYS A 1 111 ? 4.825 7.829 -8.479 1.00 92.44 111 LYS A O 1
ATOM 924 N N . PHE A 1 112 ? 4.868 6.618 -6.574 1.00 92.44 112 PHE A N 1
ATOM 925 C CA . PHE A 1 112 ? 5.657 5.517 -7.119 1.00 92.44 112 PHE A CA 1
ATOM 926 C C . PHE A 1 112 ? 4.924 4.830 -8.282 1.00 92.44 112 PHE A C 1
ATOM 928 O O . PHE A 1 112 ? 5.460 4.773 -9.390 1.00 92.44 112 PHE A O 1
ATOM 935 N N . ARG A 1 113 ? 3.664 4.414 -8.085 1.00 92.44 113 ARG A N 1
ATOM 936 C CA . ARG A 1 113 ? 2.842 3.786 -9.142 1.00 92.44 113 ARG A CA 1
ATOM 937 C C . ARG A 1 113 ? 2.701 4.685 -10.372 1.00 92.44 113 ARG A C 1
ATOM 939 O O . ARG A 1 113 ? 2.794 4.213 -11.502 1.00 92.44 113 ARG A O 1
ATOM 946 N N . PHE A 1 114 ? 2.532 5.990 -10.164 1.00 90.50 114 PHE A N 1
ATOM 947 C CA . PHE A 1 114 ? 2.445 6.966 -11.249 1.00 90.50 114 PHE A CA 1
ATOM 948 C C . PHE A 1 114 ? 3.741 7.043 -12.068 1.00 90.50 114 PHE A C 1
ATOM 950 O O . PHE A 1 114 ? 3.702 7.113 -13.297 1.00 90.50 114 PHE A O 1
ATOM 957 N N . GLN A 1 115 ? 4.902 6.992 -11.411 1.00 89.25 115 GLN A N 1
ATOM 958 C CA . GLN A 1 115 ? 6.198 6.986 -12.092 1.00 89.25 115 GLN A CA 1
ATOM 959 C C . GLN A 1 115 ? 6.435 5.697 -12.885 1.00 89.25 115 GLN A C 1
ATOM 961 O O . GLN A 1 115 ? 6.910 5.778 -14.019 1.00 89.25 115 GLN A O 1
ATOM 966 N N . VAL A 1 116 ? 6.054 4.540 -12.335 1.00 87.56 116 VAL A N 1
ATOM 967 C CA . VAL A 1 116 ? 6.114 3.245 -13.035 1.00 87.56 116 VAL A CA 1
ATOM 968 C C . VAL A 1 116 ? 5.271 3.285 -14.307 1.00 87.56 116 VAL A C 1
ATOM 970 O O . VAL A 1 116 ? 5.767 2.975 -15.388 1.00 87.56 116 VAL A O 1
ATOM 973 N N . VAL A 1 117 ? 4.025 3.751 -14.207 1.00 85.88 117 VAL A N 1
ATOM 974 C CA . VAL A 1 117 ? 3.135 3.920 -15.362 1.00 85.88 117 VAL A CA 1
ATOM 975 C C . VAL A 1 117 ? 3.753 4.826 -16.425 1.00 85.88 117 VAL A C 1
ATOM 977 O O . VAL A 1 117 ? 3.780 4.465 -17.602 1.00 85.88 117 VAL A O 1
ATOM 980 N N . ARG A 1 118 ? 4.299 5.980 -16.023 1.00 83.94 118 ARG A N 1
ATOM 981 C CA . ARG A 1 118 ? 4.949 6.914 -16.953 1.00 83.94 118 ARG A CA 1
ATOM 982 C C . ARG A 1 118 ? 6.131 6.266 -17.678 1.00 83.94 118 ARG A C 1
ATOM 984 O O . ARG A 1 118 ? 6.329 6.511 -18.865 1.00 83.94 118 ARG A O 1
ATOM 991 N N . PHE A 1 119 ? 6.916 5.461 -16.967 1.00 82.81 119 PHE A N 1
ATOM 992 C CA . PHE A 1 119 ? 8.056 4.747 -17.532 1.00 82.81 119 PHE A CA 1
ATOM 993 C C . PHE A 1 119 ? 7.620 3.663 -18.527 1.00 82.81 119 PHE A C 1
ATOM 995 O O . PHE A 1 119 ? 8.153 3.600 -19.633 1.00 82.81 119 PHE A O 1
ATOM 1002 N N . LEU A 1 120 ? 6.605 2.865 -18.182 1.00 79.69 120 LEU A N 1
ATOM 1003 C CA . LEU A 1 120 ? 6.062 1.837 -19.073 1.00 79.69 120 LEU A CA 1
ATOM 1004 C C . LEU A 1 120 ? 5.489 2.451 -20.357 1.00 79.69 120 LEU A C 1
ATOM 1006 O O . LEU A 1 120 ? 5.843 2.011 -21.447 1.00 79.69 120 LEU A O 1
ATOM 1010 N N . GLN A 1 121 ? 4.697 3.523 -20.251 1.00 77.75 121 GLN A N 1
ATOM 1011 C CA . GLN A 1 121 ? 4.168 4.243 -21.418 1.00 77.75 121 GLN A CA 1
ATOM 1012 C C . GLN A 1 121 ? 5.270 4.770 -22.346 1.00 77.75 121 GLN A C 1
ATOM 1014 O O . GLN A 1 121 ? 5.100 4.785 -23.566 1.00 77.75 121 GLN A O 1
ATOM 1019 N N . PHE A 1 122 ? 6.394 5.219 -21.781 1.00 76.62 122 PHE A N 1
ATOM 1020 C CA . PHE A 1 122 ? 7.544 5.655 -22.568 1.00 76.62 122 PHE A CA 1
ATOM 1021 C C . PHE A 1 122 ? 8.192 4.485 -23.323 1.00 76.62 122 PHE A C 1
ATOM 1023 O O . PHE A 1 122 ? 8.480 4.616 -24.509 1.00 76.62 122 PHE A O 1
ATOM 1030 N N . LEU A 1 123 ? 8.375 3.334 -22.667 1.00 73.12 123 LEU A N 1
ATOM 1031 C CA . LEU A 1 123 ? 8.955 2.141 -23.292 1.00 73.12 123 LEU A CA 1
ATOM 1032 C C . LEU A 1 123 ? 8.090 1.564 -24.414 1.00 73.12 123 LEU A C 1
ATOM 1034 O O . LEU A 1 123 ? 8.642 1.151 -25.431 1.00 73.12 123 LEU A O 1
ATOM 1038 N N . PHE A 1 124 ? 6.763 1.538 -24.252 1.00 70.88 124 PHE A N 1
ATOM 1039 C CA . PHE A 1 124 ? 5.862 1.093 -25.319 1.00 70.88 124 PHE A CA 1
ATOM 1040 C C . PHE A 1 124 ? 5.985 1.999 -26.548 1.00 70.88 124 PHE A C 1
ATOM 1042 O O . PHE A 1 124 ? 6.289 1.513 -27.631 1.00 70.88 124 PHE A O 1
ATOM 1049 N N . LYS A 1 125 ? 5.939 3.326 -26.359 1.00 70.31 125 LYS A N 1
ATOM 1050 C CA . LYS A 1 125 ? 6.153 4.286 -27.457 1.00 70.31 125 LYS A CA 1
ATOM 1051 C C . LYS A 1 125 ? 7.513 4.158 -28.145 1.00 70.31 125 LYS A C 1
ATOM 1053 O O . LYS A 1 125 ? 7.612 4.471 -29.323 1.00 70.31 125 LYS A O 1
ATOM 1058 N N . ALA A 1 126 ? 8.556 3.748 -27.425 1.00 67.38 126 ALA A N 1
ATOM 1059 C CA . ALA A 1 126 ? 9.894 3.570 -27.987 1.00 67.38 126 ALA A CA 1
ATOM 1060 C C . ALA A 1 126 ? 10.066 2.258 -28.777 1.00 67.38 126 ALA A C 1
ATOM 1062 O O . ALA A 1 126 ? 11.035 2.140 -29.517 1.00 67.38 126 ALA A O 1
ATOM 1063 N N . LYS A 1 127 ? 9.172 1.272 -28.607 1.00 60.62 127 LYS A N 1
ATOM 1064 C CA . LYS A 1 127 ? 9.179 0.010 -29.370 1.00 60.62 127 LYS A CA 1
ATOM 1065 C C . LYS A 1 127 ? 8.357 0.070 -30.661 1.00 60.62 127 LYS A C 1
ATOM 1067 O O . LYS A 1 127 ? 8.560 -0.779 -31.522 1.00 60.62 127 LYS A O 1
ATOM 1072 N N . ASP A 1 128 ? 7.460 1.046 -30.781 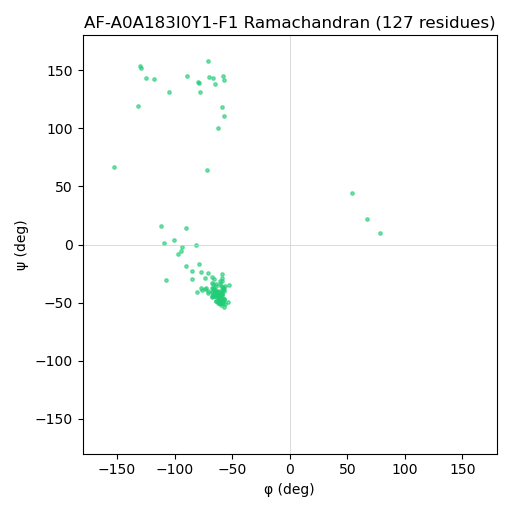1.00 55.91 128 ASP A N 1
ATOM 1073 C CA . ASP A 1 128 ? 6.596 1.258 -31.951 1.00 55.91 128 ASP A CA 1
ATOM 1074 C C . ASP A 1 128 ? 7.219 2.192 -33.020 1.00 55.91 128 ASP A C 1
ATOM 1076 O O . ASP A 1 128 ? 6.517 2.670 -33.914 1.00 55.91 128 ASP A O 1
ATOM 1080 N N . VAL A 1 129 ? 8.530 2.464 -32.932 1.00 49.53 129 VAL A N 1
ATOM 1081 C CA . VAL A 1 129 ? 9.340 3.243 -33.895 1.00 49.53 129 VAL A CA 1
ATOM 1082 C C . VAL A 1 129 ? 10.495 2.384 -34.390 1.00 49.53 129 VAL A C 1
ATOM 1084 O O . VAL A 1 129 ? 10.738 2.394 -35.617 1.00 49.53 129 VAL A O 1
#

Foldseek 3Di:
DPDQLADPLPDADPDDDDPVLLVLLQVLVVVLLVQLVVLPVVDDPPDVSSLVSSLVVCCVRQVSLLVNDDPVCNVVSSSSVSNSLVSLCVVQVPDPVSVVSSVVSVVSSNVSSVVSSVVVVVVVVVVVD

Mean predicted aligned error: 4.81 Å

Secondary structure (DSSP, 8-state):
----S-----S-------HHHHHHHHHHHHHHHHHHHHHHHHS-TT-HHHHHHHHHHHTTT-GGGGT---GGGHHHHHHHHHHHHHHHHHHHSSSHHHHHHHHHHHHHHHHHHHHHHHHHHHHHHHH--

Organism: NCBI:txid387005

Sequence (129 aa):
MEDLNLQMYLEPPTEDITLHEFQELALNRLRVLKVVEQVKDRFPRGTEAINNELTKQLLKMMPIACGCCPFEELESERKRDVISHFILRLAFCQTPEQTKWFIQQEVDLFKFRFQVVRFLQFLFKAKDV

Radius of gyration: 15.27 Å; Cα contacts (8 Å, |Δi|>4): 87; chains: 1; bounding box: 37×27×50 Å

InterPro domains:
  IPR007238 DNA primase large subunit, eukaryotic/archaeal [PTHR10537] (4-115)